Protein AF-A0A355QI73-F1 (afdb_monomer)

Structure (mmCIF, N/CA/C/O backbone):
data_AF-A0A355QI73-F1
#
_entry.id   AF-A0A355QI73-F1
#
loop_
_atom_site.group_PDB
_atom_site.id
_atom_site.type_symbol
_atom_site.label_atom_id
_atom_site.label_alt_id
_atom_site.label_comp_id
_atom_site.label_asym_id
_atom_site.label_entity_id
_atom_site.label_seq_id
_atom_site.pdbx_PDB_ins_code
_atom_site.Cartn_x
_atom_site.Cartn_y
_atom_site.Cartn_z
_atom_site.occupancy
_atom_site.B_iso_or_equiv
_atom_site.auth_seq_id
_atom_site.auth_comp_id
_atom_site.auth_asym_id
_atom_site.auth_atom_id
_atom_site.pdbx_PDB_model_num
ATOM 1 N N . MET A 1 1 ? 23.480 -21.781 -26.435 1.00 56.38 1 MET A N 1
ATOM 2 C CA . MET A 1 1 ? 22.492 -20.917 -25.746 1.00 56.38 1 MET A CA 1
ATOM 3 C C . MET A 1 1 ? 23.252 -19.727 -25.157 1.00 56.38 1 MET A C 1
ATOM 5 O O . MET A 1 1 ? 23.786 -19.831 -24.066 1.00 56.38 1 MET A O 1
ATOM 9 N N . GLY A 1 2 ? 23.476 -18.671 -25.946 1.00 73.06 2 GLY A N 1
ATOM 10 C CA . GLY A 1 2 ? 24.483 -17.645 -25.631 1.00 73.06 2 GLY A CA 1
ATOM 11 C C . GLY A 1 2 ? 24.040 -16.624 -24.577 1.00 73.06 2 GLY A C 1
ATOM 12 O O . GLY A 1 2 ? 22.885 -16.195 -24.574 1.00 73.06 2 GLY A O 1
ATOM 13 N N . TYR A 1 3 ? 24.989 -16.190 -23.742 1.00 72.88 3 TYR A N 1
ATOM 14 C CA . TYR A 1 3 ? 24.849 -15.173 -22.687 1.00 72.88 3 TYR A CA 1
ATOM 15 C C . TYR A 1 3 ? 24.127 -13.886 -23.133 1.00 72.88 3 TYR A C 1
ATOM 17 O O . TYR A 1 3 ? 23.415 -13.258 -22.351 1.00 72.88 3 TYR A O 1
ATOM 25 N N . PHE A 1 4 ? 24.221 -13.535 -24.417 1.00 81.00 4 PHE A N 1
ATOM 26 C CA . PHE A 1 4 ? 23.563 -12.376 -25.029 1.00 81.00 4 PHE A CA 1
ATOM 27 C C . PHE A 1 4 ? 22.031 -12.374 -24.925 1.00 81.00 4 PHE A C 1
ATOM 29 O O . PHE A 1 4 ? 21.429 -11.301 -24.854 1.00 81.00 4 PHE A O 1
ATOM 36 N N . ARG A 1 5 ? 21.380 -13.545 -24.844 1.00 80.94 5 ARG A N 1
ATOM 37 C CA . ARG A 1 5 ? 19.924 -13.601 -24.616 1.00 80.94 5 ARG A CA 1
ATOM 38 C C . ARG A 1 5 ? 19.520 -13.045 -23.248 1.00 80.94 5 ARG A C 1
ATOM 40 O O . ARG A 1 5 ? 18.432 -12.492 -23.141 1.00 80.94 5 ARG A O 1
ATOM 47 N N . GLY A 1 6 ? 20.375 -13.168 -22.229 1.00 83.25 6 GLY A N 1
ATOM 48 C CA . GLY A 1 6 ? 20.103 -12.630 -20.892 1.00 83.25 6 GLY A CA 1
ATOM 49 C C . GLY A 1 6 ? 20.087 -11.101 -20.887 1.00 83.25 6 GLY A C 1
ATOM 50 O O . GLY A 1 6 ? 19.134 -10.491 -20.407 1.00 83.25 6 GLY A O 1
ATOM 51 N N . PHE A 1 7 ? 21.084 -10.480 -21.519 1.00 89.56 7 PHE A N 1
ATOM 52 C CA . PHE A 1 7 ? 21.167 -9.022 -21.633 1.00 89.56 7 PHE A CA 1
ATOM 53 C C . PHE A 1 7 ? 19.988 -8.421 -22.405 1.00 89.56 7 PHE A C 1
ATOM 55 O O . PHE A 1 7 ? 19.460 -7.390 -21.995 1.00 89.56 7 PHE A O 1
ATOM 62 N N . ALA A 1 8 ? 19.512 -9.086 -23.464 1.00 88.75 8 ALA A N 1
ATOM 63 C CA . ALA A 1 8 ? 18.340 -8.639 -24.222 1.00 88.75 8 ALA A CA 1
ATOM 64 C C . ALA A 1 8 ? 17.077 -8.491 -23.347 1.00 88.75 8 ALA A C 1
ATOM 66 O O . ALA A 1 8 ? 16.278 -7.577 -23.557 1.00 88.75 8 ALA A O 1
ATOM 67 N N . VAL A 1 9 ? 16.906 -9.346 -22.330 1.00 89.00 9 VAL A N 1
ATOM 68 C CA . VAL A 1 9 ? 15.792 -9.235 -21.373 1.00 89.00 9 VAL A CA 1
ATOM 69 C C . VAL A 1 9 ? 15.960 -8.008 -20.479 1.00 89.00 9 VAL A C 1
ATOM 71 O O . VAL A 1 9 ? 14.992 -7.275 -20.280 1.00 89.00 9 VAL A O 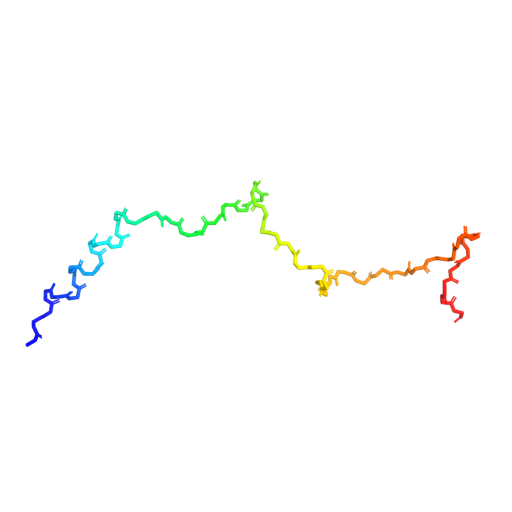1
ATOM 74 N N . THR A 1 10 ? 17.173 -7.747 -19.987 1.00 88.50 10 THR A N 1
ATOM 75 C CA . THR A 1 10 ? 17.477 -6.562 -19.169 1.00 88.50 10 THR A CA 1
ATOM 76 C C . THR A 1 10 ? 17.233 -5.271 -19.942 1.00 88.50 10 THR A C 1
ATOM 78 O O . THR A 1 10 ? 16.550 -4.384 -19.435 1.00 88.50 10 THR A O 1
ATOM 81 N N . PHE A 1 11 ? 17.704 -5.187 -21.191 1.00 91.00 11 PHE A N 1
ATOM 82 C CA . PHE A 1 11 ? 17.441 -4.033 -22.053 1.00 91.00 11 PHE A CA 1
ATOM 83 C C . PHE A 1 11 ? 15.943 -3.821 -22.266 1.00 91.00 11 PHE A C 1
ATOM 85 O O . PHE A 1 11 ? 15.468 -2.702 -22.119 1.00 91.00 11 PHE A O 1
ATOM 92 N N . ARG A 1 12 ? 15.167 -4.887 -22.501 1.00 88.88 12 ARG A N 1
ATOM 93 C CA . ARG A 1 12 ? 13.704 -4.780 -22.607 1.00 88.88 12 ARG A CA 1
ATOM 94 C C . ARG A 1 12 ? 13.062 -4.213 -21.335 1.00 88.88 12 ARG A C 1
ATOM 96 O O . ARG A 1 12 ? 12.151 -3.399 -21.439 1.00 88.88 12 ARG A O 1
ATOM 103 N N . LYS A 1 13 ? 13.546 -4.595 -20.147 1.00 89.56 13 LYS A N 1
ATOM 104 C CA . LYS A 1 13 ? 13.030 -4.087 -18.864 1.00 89.56 13 LYS A CA 1
ATOM 105 C C .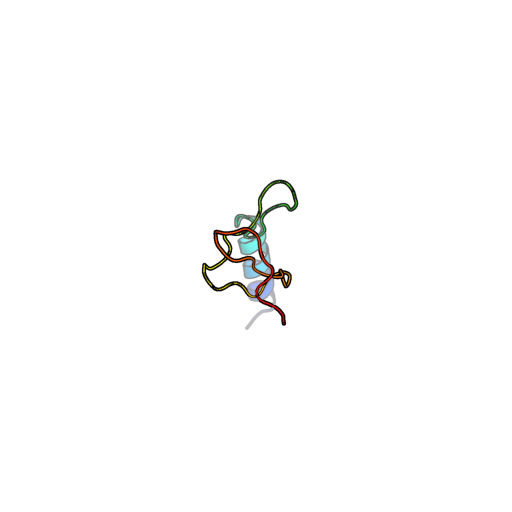 LYS A 1 13 ? 13.325 -2.606 -18.617 1.00 89.56 13 LYS A C 1
ATOM 107 O O . LYS A 1 13 ? 12.559 -1.981 -17.893 1.00 89.56 13 LYS A O 1
ATOM 112 N N . LEU A 1 14 ? 14.366 -2.029 -19.223 1.00 89.94 14 LEU A N 1
ATOM 113 C CA . LEU A 1 14 ? 14.679 -0.599 -19.072 1.00 89.94 14 LEU A CA 1
ATOM 114 C C . LEU A 1 14 ? 13.608 0.320 -19.681 1.00 89.94 14 LEU A C 1
ATOM 116 O O . LEU A 1 14 ? 13.387 1.410 -19.161 1.00 89.94 14 LEU A O 1
ATOM 120 N N . TRP A 1 15 ? 12.936 -0.118 -20.750 1.00 91.75 15 TRP A N 1
ATOM 121 C CA . TRP A 1 15 ? 11.852 0.638 -21.395 1.00 91.75 15 TRP A CA 1
ATOM 122 C C . TRP A 1 15 ? 10.456 0.335 -20.830 1.00 91.75 15 TRP A C 1
ATOM 124 O O . TRP A 1 15 ? 9.490 1.008 -21.190 1.00 91.75 15 TRP A O 1
ATOM 134 N N . GLU A 1 16 ? 10.316 -0.657 -19.949 1.00 89.00 16 GLU A N 1
ATOM 135 C CA . GLU A 1 16 ? 9.041 -0.937 -19.287 1.00 89.00 16 GLU A CA 1
ATOM 136 C C . GLU A 1 16 ? 8.766 0.084 -18.169 1.00 89.00 16 GLU A C 1
ATOM 138 O O . GLU A 1 16 ? 9.663 0.521 -17.444 1.00 89.00 16 GLU A O 1
ATOM 143 N N . LYS A 1 17 ? 7.494 0.466 -17.999 1.00 86.44 17 LYS A N 1
ATOM 144 C CA . LYS A 1 17 ? 7.086 1.352 -16.901 1.00 86.44 17 LYS A CA 1
ATOM 145 C C . LYS A 1 17 ? 7.314 0.661 -15.555 1.00 86.44 17 LYS A C 1
ATOM 147 O O . LYS A 1 17 ? 7.018 -0.523 -15.392 1.00 86.44 17 LYS A O 1
ATOM 152 N N . ARG A 1 18 ? 7.798 1.421 -14.568 1.00 85.12 18 ARG A N 1
ATOM 153 C CA . ARG A 1 18 ? 7.945 0.931 -13.191 1.00 85.12 18 ARG A CA 1
ATOM 154 C C . ARG A 1 18 ? 6.567 0.578 -12.626 1.00 85.12 18 ARG A C 1
ATOM 156 O O . ARG A 1 18 ? 5.640 1.373 -12.712 1.00 85.12 18 ARG A O 1
ATOM 163 N N . VAL A 1 19 ? 6.460 -0.608 -12.030 1.00 84.75 19 VAL A N 1
ATOM 164 C CA . VAL A 1 19 ? 5.235 -1.098 -11.364 1.00 84.75 19 VAL A CA 1
ATOM 165 C C . VAL A 1 19 ? 5.073 -0.482 -9.965 1.00 84.75 19 VAL A C 1
ATOM 167 O O . VAL A 1 19 ? 4.001 -0.515 -9.367 1.00 84.75 19 VAL A O 1
ATOM 170 N N . THR A 1 20 ? 6.150 0.069 -9.407 1.00 86.12 20 THR A N 1
ATOM 171 C CA . THR A 1 20 ? 6.162 0.676 -8.079 1.00 86.12 20 THR A CA 1
ATOM 172 C C . THR A 1 20 ? 5.493 2.045 -8.062 1.00 86.12 20 THR A C 1
ATOM 174 O O . THR A 1 20 ? 5.741 2.896 -8.910 1.00 86.12 20 THR A O 1
ATOM 177 N N . ILE A 1 21 ? 4.686 2.248 -7.025 1.00 84.38 21 ILE A N 1
ATOM 178 C CA . ILE A 1 21 ? 3.972 3.483 -6.713 1.00 84.38 21 ILE A CA 1
ATOM 179 C C . ILE A 1 21 ? 4.764 4.232 -5.618 1.00 84.38 21 ILE A C 1
ATOM 181 O O . ILE A 1 21 ? 5.180 3.575 -4.656 1.00 84.38 21 ILE A O 1
ATOM 185 N N . PRO A 1 22 ? 5.004 5.555 -5.728 1.00 85.75 22 PRO A N 1
ATOM 186 C CA . PRO A 1 22 ? 5.751 6.313 -4.724 1.00 85.75 22 PRO A CA 1
ATOM 187 C C . PRO A 1 22 ? 4.917 6.544 -3.453 1.00 85.75 22 PRO A C 1
ATOM 189 O O . PRO A 1 22 ? 3.861 7.173 -3.479 1.00 85.75 22 PRO A O 1
ATOM 192 N N . TYR A 1 23 ? 5.410 6.054 -2.317 1.00 83.19 23 TYR A N 1
ATOM 193 C CA . TYR A 1 23 ? 4.865 6.361 -0.991 1.00 83.19 23 TYR A CA 1
ATOM 194 C C . TYR A 1 23 ? 5.583 7.597 -0.416 1.00 83.19 23 TYR A C 1
ATOM 196 O O . TYR A 1 23 ? 6.799 7.682 -0.591 1.00 83.19 23 TYR A O 1
ATOM 204 N N . PRO A 1 24 ? 4.916 8.531 0.297 1.00 84.06 24 PRO A N 1
ATOM 205 C CA . PRO A 1 24 ? 3.535 8.501 0.802 1.00 84.06 24 PRO A CA 1
ATOM 206 C C . PRO A 1 24 ? 2.474 9.111 -0.125 1.00 84.06 24 PRO A C 1
ATOM 208 O O . PRO A 1 24 ? 1.293 9.064 0.222 1.00 84.06 24 PRO A O 1
ATOM 211 N N . GLU A 1 25 ? 2.883 9.675 -1.262 1.00 86.94 25 GLU A N 1
ATOM 212 C CA . GLU A 1 25 ? 2.016 10.415 -2.192 1.00 86.94 25 GLU A CA 1
ATOM 213 C C . GLU A 1 25 ? 0.888 9.555 -2.765 1.00 86.94 25 GLU A C 1
ATOM 215 O O . GLU A 1 25 ? -0.247 10.010 -2.881 1.00 86.94 25 GLU A O 1
ATOM 220 N N . GLN A 1 26 ? 1.177 8.291 -3.076 1.00 83.75 26 GLN A N 1
ATOM 221 C CA . GLN A 1 26 ? 0.203 7.343 -3.596 1.00 83.75 26 GLN A CA 1
ATOM 222 C C . GLN A 1 26 ? 0.186 6.082 -2.720 1.00 83.75 26 GLN A C 1
ATOM 224 O O . GLN A 1 26 ? 1.174 5.354 -2.587 1.00 83.75 26 GLN A O 1
ATOM 229 N N . LYS A 1 27 ? -0.962 5.825 -2.086 1.00 84.50 27 LYS A N 1
ATOM 230 C CA . LYS A 1 27 ? -1.198 4.639 -1.250 1.00 84.50 27 LYS A CA 1
ATOM 231 C C . LYS A 1 27 ? -1.922 3.578 -2.069 1.00 84.50 27 LYS A C 1
ATOM 233 O O . LYS A 1 27 ? -2.779 3.900 -2.878 1.00 84.50 27 LYS A O 1
ATOM 238 N N . ARG A 1 28 ? -1.578 2.310 -1.839 1.00 85.38 28 ARG A N 1
ATOM 239 C CA . ARG A 1 28 ? -2.281 1.176 -2.452 1.00 85.38 28 ARG A CA 1
ATOM 240 C C . ARG A 1 28 ? -3.688 1.050 -1.875 1.00 85.38 28 ARG A C 1
ATOM 242 O O . ARG A 1 28 ? -3.867 1.262 -0.671 1.00 85.38 28 ARG A O 1
ATOM 249 N N . 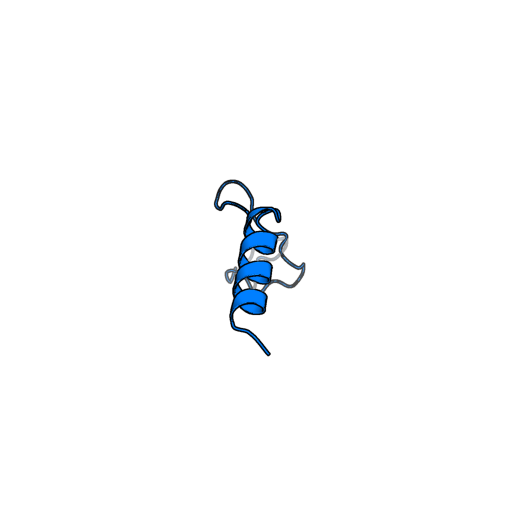ASP A 1 29 ? -4.626 0.623 -2.711 1.00 88.50 29 ASP A N 1
ATOM 250 C CA . ASP A 1 29 ? -5.975 0.282 -2.274 1.00 88.50 29 ASP A CA 1
ATOM 251 C C . ASP A 1 29 ? -5.922 -0.858 -1.256 1.00 88.50 29 ASP A C 1
ATOM 253 O O . ASP A 1 29 ? -5.262 -1.884 -1.4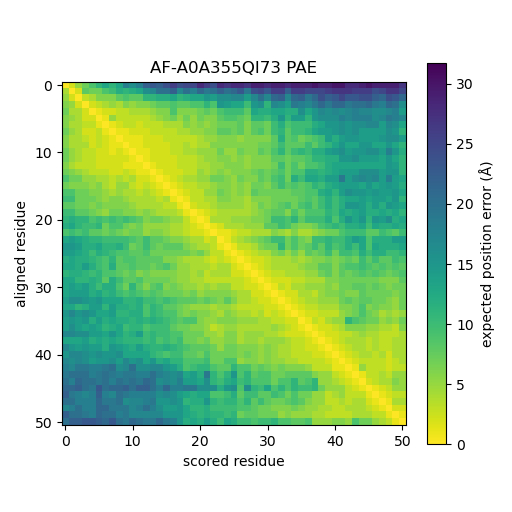54 1.00 88.50 29 ASP A O 1
ATOM 257 N N . LYS A 1 30 ? -6.579 -0.643 -0.117 1.00 88.94 30 LYS A N 1
ATOM 258 C CA . LYS A 1 30 ? -6.641 -1.617 0.971 1.00 88.94 30 LYS A CA 1
ATOM 259 C C . LYS A 1 30 ? -7.879 -2.492 0.774 1.00 88.94 30 LYS A C 1
ATOM 261 O O . LYS A 1 30 ? -8.945 -1.942 0.509 1.00 88.94 30 LYS A O 1
ATOM 266 N N . PRO A 1 31 ? -7.773 -3.822 0.933 1.00 90.88 31 PRO A N 1
ATOM 267 C CA . PRO A 1 31 ? -8.948 -4.683 0.908 1.00 90.88 31 PRO A CA 1
ATOM 268 C C . PRO A 1 31 ? -9.884 -4.344 2.076 1.00 90.88 31 PRO A C 1
ATOM 270 O O . PRO A 1 31 ? -9.425 -3.912 3.134 1.00 90.88 31 PRO A O 1
ATOM 273 N N . GLU A 1 32 ? -11.184 -4.589 1.899 1.00 88.62 32 GLU A N 1
ATOM 274 C CA . GLU A 1 32 ? -12.224 -4.287 2.897 1.00 88.62 32 GLU A CA 1
ATOM 275 C C . GLU A 1 32 ? -11.932 -4.935 4.260 1.00 88.62 32 GLU A C 1
ATOM 277 O O . GLU A 1 32 ? -12.060 -4.309 5.308 1.00 88.62 32 GLU A O 1
ATOM 282 N N . ARG A 1 33 ? -11.449 -6.181 4.245 1.00 88.94 33 ARG A N 1
ATOM 283 C CA . ARG A 1 33 ? -11.078 -6.947 5.443 1.00 88.94 33 ARG A CA 1
ATOM 284 C C . ARG A 1 33 ? -9.581 -6.877 5.739 1.00 88.94 33 ARG A C 1
ATOM 286 O O . ARG A 1 33 ? -8.943 -7.895 5.997 1.00 88.94 33 ARG A O 1
ATOM 293 N N . LEU A 1 34 ? -8.987 -5.688 5.663 1.00 90.75 34 LEU A N 1
ATOM 294 C CA . LEU A 1 34 ? -7.598 -5.511 6.075 1.00 90.75 34 LEU A CA 1
ATOM 295 C C . LEU A 1 34 ? -7.482 -5.604 7.602 1.00 90.75 34 LEU A C 1
ATOM 297 O O . LEU A 1 34 ? -8.075 -4.810 8.332 1.00 90.75 34 LEU A O 1
ATOM 301 N N . HIS A 1 35 ? -6.629 -6.506 8.081 1.00 90.88 35 HIS A N 1
ATOM 302 C CA . HIS A 1 35 ? -6.200 -6.525 9.477 1.00 90.88 35 HIS A CA 1
ATOM 303 C C . HIS A 1 35 ? -5.290 -5.319 9.752 1.00 90.88 35 HIS A C 1
ATOM 305 O O . HIS A 1 35 ? -4.089 -5.340 9.486 1.00 90.88 35 HIS A O 1
ATOM 311 N N . GLY A 1 36 ? -5.906 -4.224 10.198 1.00 89.62 36 GLY A N 1
ATOM 312 C CA . GLY A 1 36 ? -5.238 -2.971 10.525 1.00 89.62 36 GLY A CA 1
ATOM 313 C C . GLY A 1 36 ? -4.912 -2.834 12.011 1.00 89.62 36 GLY A C 1
ATOM 314 O O . GLY A 1 36 ? -4.727 -3.803 12.742 1.00 89.62 36 GLY A O 1
ATOM 315 N N . ARG A 1 37 ? -4.849 -1.582 12.466 1.00 90.69 37 ARG A N 1
ATOM 316 C CA . ARG A 1 37 ? -4.699 -1.260 13.885 1.00 90.69 37 ARG A CA 1
ATOM 317 C C . ARG A 1 37 ? -5.959 -1.678 14.648 1.00 90.69 37 ARG A C 1
ATOM 319 O O . ARG A 1 37 ? -7.065 -1.363 14.223 1.00 90.69 37 ARG A O 1
ATOM 326 N N . HIS A 1 38 ? -5.768 -2.317 15.797 1.00 91.19 38 HIS A N 1
ATOM 327 C CA . HIS A 1 38 ? -6.849 -2.656 16.718 1.00 91.19 38 HIS A CA 1
ATOM 328 C C . HIS A 1 38 ? -7.469 -1.386 17.314 1.00 91.19 38 HIS A C 1
ATOM 330 O O . HIS A 1 38 ? -6.752 -0.480 17.751 1.00 91.19 38 HIS A O 1
ATOM 336 N N . VAL A 1 39 ? -8.799 -1.327 17.323 1.00 88.62 39 VAL A N 1
ATOM 337 C CA . VAL A 1 39 ? -9.587 -0.223 17.880 1.00 88.62 39 VAL A CA 1
ATOM 338 C C . VAL A 1 39 ? -10.630 -0.809 18.824 1.00 88.62 39 VAL A C 1
ATOM 340 O O . VAL A 1 39 ? -11.242 -1.831 18.515 1.00 88.62 39 VAL A O 1
ATOM 343 N N . LEU A 1 40 ? -10.817 -0.168 19.978 1.00 90.44 40 LEU A N 1
ATOM 344 C CA . LEU A 1 40 ? -11.906 -0.494 20.892 1.00 90.44 40 LEU A CA 1
ATOM 345 C C . LEU A 1 40 ? -13.195 0.128 20.360 1.00 90.44 40 LEU A C 1
ATOM 347 O O . LEU A 1 40 ? -13.283 1.339 20.163 1.00 90.44 40 LEU A O 1
ATOM 351 N N . ASN A 1 41 ? -14.187 -0.717 20.107 1.00 88.31 41 ASN A N 1
ATOM 352 C CA . ASN A 1 41 ? -15.486 -0.282 19.615 1.00 88.31 41 ASN A CA 1
ATOM 353 C C . ASN A 1 41 ? -16.359 0.231 20.771 1.00 88.31 41 ASN A 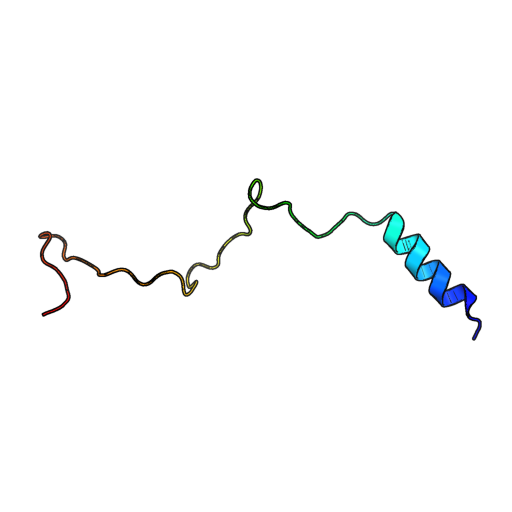C 1
ATOM 355 O O . ASN A 1 41 ? -16.276 -0.269 21.895 1.00 88.31 41 ASN A O 1
ATOM 359 N N . ARG A 1 42 ? -17.237 1.189 20.468 1.00 92.06 42 ARG A N 1
ATOM 360 C CA . ARG A 1 42 ? -18.262 1.722 21.380 1.00 92.06 42 ARG A CA 1
ATOM 361 C C . ARG A 1 42 ? -19.660 1.336 20.887 1.00 92.06 42 ARG A C 1
ATOM 363 O O . ARG A 1 42 ? -19.816 0.993 19.712 1.00 92.06 42 ARG A O 1
ATOM 370 N N . TYR A 1 43 ? -20.636 1.301 21.787 1.00 88.88 43 TYR A N 1
ATOM 371 C CA . TYR A 1 43 ? -22.061 1.217 21.451 1.00 88.88 43 TYR A CA 1
ATOM 372 C C . TYR A 1 43 ? -22.574 2.585 20.967 1.00 88.88 43 TYR A C 1
ATOM 374 O O . TYR A 1 43 ? -21.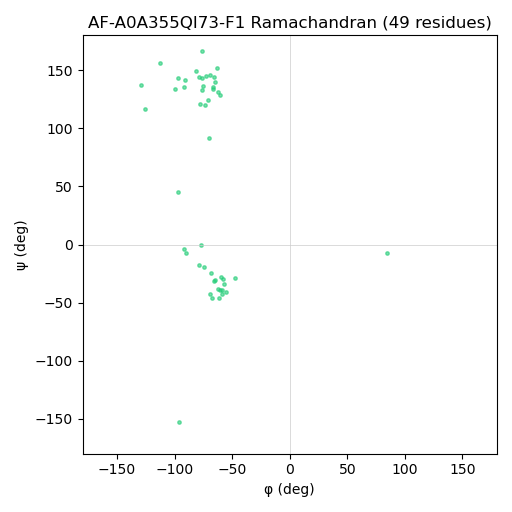899 3.594 21.168 1.00 88.88 43 TYR A O 1
ATOM 382 N N . GLU A 1 44 ? -23.762 2.625 20.357 1.00 88.12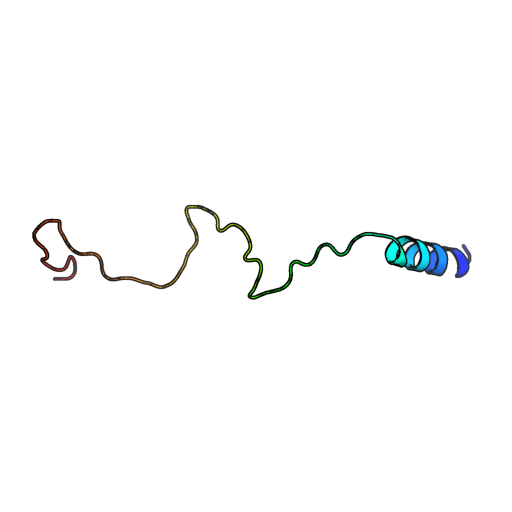 44 GLU A N 1
ATOM 383 C CA . GLU A 1 44 ? -24.401 3.875 19.896 1.00 88.12 44 GLU A CA 1
ATOM 384 C C . GLU A 1 44 ? -24.604 4.881 21.048 1.00 88.12 44 GLU A C 1
ATOM 386 O O . GLU A 1 44 ? -24.486 6.087 20.852 1.00 88.12 44 GLU A O 1
ATOM 391 N N . ASP A 1 45 ? -24.793 4.381 22.275 1.00 89.88 45 ASP A N 1
ATOM 392 C CA . ASP A 1 45 ? -24.932 5.183 23.500 1.00 89.88 45 ASP A CA 1
ATOM 393 C C . ASP A 1 45 ? -23.591 5.737 24.033 1.00 89.88 45 ASP A C 1
ATOM 395 O O . ASP A 1 45 ? -23.540 6.391 25.074 1.00 89.88 45 ASP A O 1
ATOM 399 N N . GLY A 1 46 ? -22.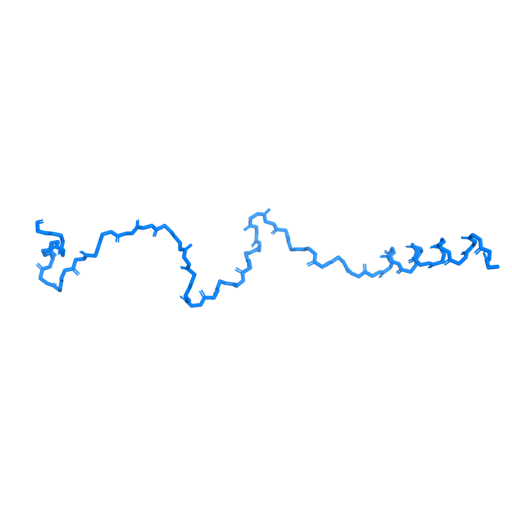470 5.443 23.364 1.00 85.31 46 GLY A N 1
ATOM 400 C CA . GLY A 1 46 ? -21.130 5.915 23.732 1.00 85.31 46 GLY A CA 1
ATOM 401 C C . GLY A 1 46 ? -20.397 5.079 24.790 1.00 85.31 46 GLY A C 1
ATOM 402 O O . GLY A 1 46 ? -19.203 5.30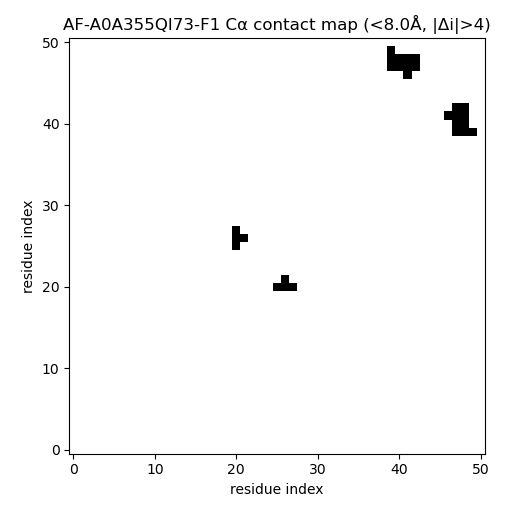6 25.008 1.00 85.31 46 GLY A O 1
ATOM 403 N N . MET A 1 47 ? -21.063 4.090 25.397 1.00 87.69 47 MET A N 1
ATOM 404 C CA . MET A 1 47 ? -20.458 3.100 26.301 1.00 87.69 47 MET A CA 1
ATOM 405 C C . MET A 1 47 ? -19.464 2.191 25.556 1.00 87.69 47 MET A C 1
ATOM 407 O O . MET A 1 47 ? -19.675 1.837 24.394 1.00 87.69 47 MET A O 1
ATOM 411 N N . GLU A 1 48 ? -18.371 1.788 26.208 1.00 89.00 48 GLU A N 1
ATOM 412 C CA . GLU A 1 48 ? -17.381 0.877 25.615 1.00 89.00 48 GLU A CA 1
ATOM 413 C C . GLU A 1 48 ? -17.927 -0.557 25.519 1.00 89.00 48 GLU A C 1
ATOM 415 O O . GLU A 1 48 ? -18.681 -1.004 26.380 1.00 89.00 48 GLU A O 1
ATOM 420 N N . LYS A 1 49 ? -17.562 -1.295 24.458 1.00 86.69 49 LYS A N 1
ATOM 421 C CA . LYS A 1 49 ? -17.979 -2.704 24.306 1.00 86.69 49 LYS A CA 1
ATOM 422 C C . LYS A 1 49 ? -17.222 -3.668 25.223 1.00 86.69 49 LYS A C 1
ATOM 424 O O . LYS A 1 49 ? -17.680 -4.790 25.416 1.00 86.69 49 LYS A O 1
ATOM 429 N N . CYS A 1 50 ? -16.062 -3.256 25.731 1.00 85.31 50 CYS A N 1
ATOM 430 C CA . CYS A 1 50 ? -15.305 -4.021 26.716 1.00 85.31 50 CYS A CA 1
ATOM 431 C C . CYS A 1 50 ? -15.975 -3.871 28.088 1.00 85.31 50 CYS A C 1
ATOM 433 O O . CYS A 1 50 ? -16.311 -2.751 28.465 1.00 85.31 50 CYS A O 1
ATOM 435 N N . ILE A 1 51 ? -16.164 -4.984 28.799 1.00 83.00 51 ILE A N 1
ATOM 436 C CA . ILE A 1 51 ? -16.688 -5.041 30.174 1.00 83.00 51 ILE A CA 1
ATOM 437 C C . ILE A 1 51 ? -15.530 -5.393 31.102 1.00 83.00 51 ILE A C 1
ATOM 439 O O . ILE A 1 51 ? -14.723 -6.259 30.688 1.00 83.00 51 ILE A O 1
#

Radius of gyration: 24.11 Å; Cα contacts (8 Å, |Δi|>4): 14; chains: 1; bounding box: 50×31×56 Å

Sequence (51 aa):
MGYFRGFAVTFRKLWEKRVTIPYPEQKRDKPERLHGRHVLNRYEDGMEKCI

Nearest PDB structures (foldseek):
  5xtb-assembly1_B  TM=8.432E-01  e=9.618E-03  Homo sapiens

Mean predicted aligned error: 8.85 Å

Foldseek 3Di:
DDPVVVVVVVVVVVPDDDPDDDPPVDDDDDDPPDPDDDDFDADPVRHTPPD

pLDDT: mean 86.4, std 5.8, range [56.38, 92.06]

Secondary structure (DSSP, 8-state):
--THHHHHHHHHHHTSPP-PPPTTTSPPPPPTT--------B-TTS-BS--

Solvent-accessible surface area (backbone atoms only — not comparable to full-atom values): 3715 Å² total; per-residue (Å²): 137,64,76,66,63,60,54,56,52,54,60,57,54,70,77,50,80,76,90,75,71,61,73,85,88,45,76,79,89,74,62,93,84,58,90,69,85,88,75,89,59,60,47,98,89,68,48,63,70,76,130